Protein AF-A0A538R9N7-F1 (afdb_monomer_lite)

Radius of gyration: 24.01 Å; chains: 1; bounding box: 58×29×69 Å

Sequence (95 aa):
MIRAMMLVVVLATLGTACSREPRWTLWETRGNEATKKESGLERQVCETLRDRAERNEQEVVELFARLDQQLVAGGGRPEPQTRLPVTYRCRRDGE

Structure (mmCIF, N/CA/C/O backbone):
data_AF-A0A538R9N7-F1
#
_entry.id   AF-A0A538R9N7-F1
#
loop_
_atom_site.group_PDB
_atom_site.id
_atom_site.type_symbol
_atom_site.label_atom_id
_atom_site.label_alt_id
_atom_site.label_comp_id
_atom_site.label_asym_id
_atom_site.label_entity_id
_atom_site.label_seq_id
_atom_site.pdbx_PDB_ins_code
_atom_site.Cartn_x
_atom_site.Cartn_y
_atom_site.Cartn_z
_atom_site.occupancy
_atom_site.B_iso_or_equiv
_atom_site.auth_seq_id
_atom_site.auth_comp_id
_atom_site.auth_asym_id
_atom_site.auth_atom_id
_atom_site.pdbx_PDB_model_num
ATOM 1 N N . MET A 1 1 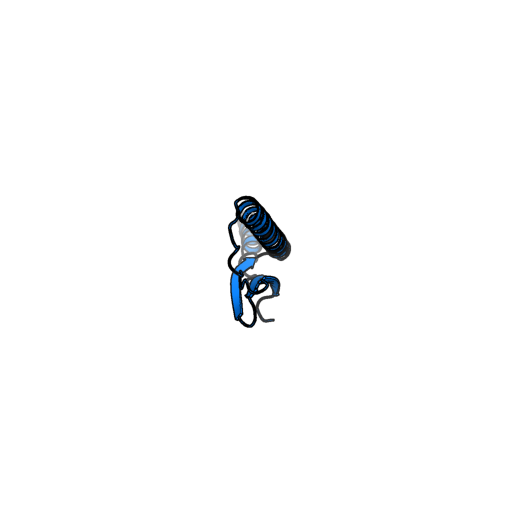? -39.676 21.140 42.280 1.00 51.03 1 MET A N 1
ATOM 2 C CA . MET A 1 1 ? -38.337 20.536 42.484 1.00 51.03 1 MET A CA 1
ATOM 3 C C . MET A 1 1 ? -38.071 19.304 41.595 1.00 51.03 1 MET A C 1
ATOM 5 O O . MET A 1 1 ? -37.160 18.552 41.886 1.00 51.03 1 MET A O 1
ATOM 9 N N . ILE A 1 2 ? -38.803 19.099 40.485 1.00 51.97 2 ILE A N 1
ATOM 10 C CA . ILE A 1 2 ? -38.686 17.882 39.642 1.00 51.97 2 ILE A CA 1
ATOM 11 C C . ILE A 1 2 ? -37.873 18.133 38.352 1.00 51.97 2 ILE A C 1
ATOM 13 O O . ILE A 1 2 ? -37.298 17.215 37.779 1.00 51.97 2 ILE A O 1
ATOM 17 N N . ARG A 1 3 ? -37.741 19.394 37.914 1.00 48.66 3 ARG A N 1
ATOM 18 C CA . ARG A 1 3 ? -37.062 19.748 36.652 1.00 48.66 3 ARG A CA 1
ATOM 19 C C . ARG A 1 3 ? -35.537 19.597 36.675 1.00 48.66 3 ARG A C 1
ATOM 21 O O . ARG A 1 3 ? -34.958 19.313 35.637 1.00 48.66 3 ARG A O 1
ATOM 28 N N . ALA A 1 4 ? -34.894 19.759 37.831 1.00 49.69 4 ALA A N 1
ATOM 29 C CA . ALA A 1 4 ? -33.435 19.673 37.928 1.00 49.69 4 ALA A CA 1
ATOM 30 C C . ALA A 1 4 ? -32.915 18.224 37.857 1.00 49.69 4 ALA A C 1
ATOM 32 O O . ALA A 1 4 ? -31.799 17.995 37.406 1.00 49.69 4 ALA A O 1
ATOM 33 N N . MET A 1 5 ? -33.735 17.240 38.247 1.00 49.78 5 MET A N 1
ATOM 34 C CA . MET A 1 5 ? -33.325 15.831 38.301 1.00 49.78 5 MET A CA 1
ATOM 35 C C . MET A 1 5 ? -33.212 15.184 36.913 1.00 49.78 5 MET A C 1
ATOM 37 O O . MET A 1 5 ? -32.334 14.353 36.704 1.00 49.78 5 MET A O 1
ATOM 41 N N . MET A 1 6 ? -34.036 15.596 35.940 1.00 49.03 6 MET A N 1
ATOM 42 C CA . MET A 1 6 ? -33.948 15.061 34.572 1.00 49.03 6 MET A CA 1
ATOM 43 C C . MET A 1 6 ? -32.669 15.482 33.840 1.00 49.03 6 MET A C 1
ATOM 45 O O . MET A 1 6 ? -32.177 14.734 33.000 1.00 49.03 6 MET A O 1
ATOM 49 N N . LEU A 1 7 ? -32.102 16.648 34.164 1.00 48.44 7 LEU A N 1
ATOM 50 C CA . LEU A 1 7 ? -30.903 17.151 33.488 1.00 48.44 7 LEU A CA 1
ATOM 51 C C . LEU A 1 7 ? -29.646 16.343 33.847 1.00 48.44 7 LEU A C 1
ATOM 53 O O . LEU A 1 7 ? -28.774 16.164 33.003 1.00 48.44 7 LEU A O 1
ATOM 57 N N . VAL A 1 8 ? -29.576 15.785 35.058 1.00 52.44 8 VAL A N 1
ATOM 58 C CA . VAL A 1 8 ? -28.424 14.982 35.506 1.00 52.44 8 VAL A CA 1
ATOM 59 C C . VAL A 1 8 ? -28.370 13.622 34.797 1.00 52.44 8 VAL A C 1
ATOM 61 O O . VAL A 1 8 ? -27.288 13.136 34.478 1.00 52.44 8 VAL A O 1
ATOM 64 N N . VAL A 1 9 ? -29.526 13.032 34.477 1.00 52.72 9 VAL A N 1
ATOM 65 C CA . VAL A 1 9 ? -29.593 11.724 33.799 1.00 52.72 9 VAL A CA 1
ATOM 66 C C . VAL A 1 9 ? -29.190 11.830 32.323 1.00 52.72 9 VAL A C 1
ATOM 68 O O . VAL A 1 9 ? -28.515 10.942 31.810 1.00 52.72 9 VAL A O 1
ATOM 71 N N . VAL A 1 10 ? -29.522 12.939 31.652 1.00 51.06 10 VAL A N 1
ATOM 72 C CA . VAL A 1 10 ? -29.180 13.149 30.230 1.00 51.06 10 VAL A CA 1
ATOM 73 C C . VAL A 1 10 ? -27.691 13.475 30.034 1.00 51.06 10 VAL A C 1
ATOM 75 O O . VAL A 1 10 ? -27.096 13.064 29.038 1.00 51.06 10 VAL A O 1
ATOM 78 N N . LEU A 1 11 ? -27.047 14.147 30.996 1.00 50.41 11 LEU A N 1
ATOM 79 C CA . LEU A 1 11 ? -25.602 14.404 30.928 1.00 50.41 11 LEU A CA 1
ATOM 80 C C . LEU A 1 11 ? -24.740 13.169 31.245 1.00 50.41 11 LEU A C 1
ATOM 82 O O . LEU A 1 11 ? -23.617 13.083 30.753 1.00 50.41 11 LEU A O 1
ATOM 86 N N . ALA A 1 12 ? -25.255 12.183 31.986 1.00 48.81 12 ALA A N 1
ATOM 87 C CA . ALA A 1 12 ? -24.517 10.950 32.276 1.00 48.81 12 ALA A CA 1
ATOM 88 C C . ALA A 1 12 ? -24.409 10.005 31.061 1.00 48.81 12 ALA A C 1
ATOM 90 O O . ALA A 1 12 ? -23.427 9.276 30.937 1.00 48.81 12 ALA A O 1
ATOM 91 N N . THR A 1 13 ? -25.356 10.052 30.116 1.00 52.47 13 THR A N 1
ATOM 92 C CA . THR A 1 13 ? -25.300 9.241 28.882 1.00 52.47 13 THR A CA 1
ATOM 93 C C . THR A 1 13 ? -24.333 9.776 27.823 1.00 52.47 13 THR A C 1
ATOM 95 O O . THR A 1 13 ? -23.986 9.051 26.894 1.00 52.47 13 THR A O 1
ATOM 98 N N . LEU A 1 14 ? -23.855 11.017 27.959 1.00 49.38 14 LEU A N 1
ATOM 99 C CA . LEU A 1 14 ? -22.834 11.590 27.070 1.00 49.38 14 LEU A CA 1
ATOM 100 C C . LEU A 1 14 ? -21.397 11.260 27.524 1.00 49.38 14 LEU A C 1
ATOM 102 O O . LEU A 1 14 ? -20.458 11.435 26.753 1.00 49.38 14 LEU A O 1
ATOM 106 N N . GLY A 1 15 ? -21.216 10.746 28.749 1.00 46.88 15 GLY A N 1
ATOM 107 C CA . GLY A 1 15 ? -19.901 10.458 29.336 1.00 46.88 15 GLY A CA 1
ATOM 108 C C . GLY A 1 15 ? -19.264 9.123 28.929 1.00 46.88 15 GLY A C 1
ATOM 109 O O . GLY A 1 15 ? -18.069 8.934 29.135 1.00 46.88 15 GLY A O 1
ATOM 110 N N . THR A 1 16 ? -20.010 8.193 28.324 1.00 47.66 16 THR A N 1
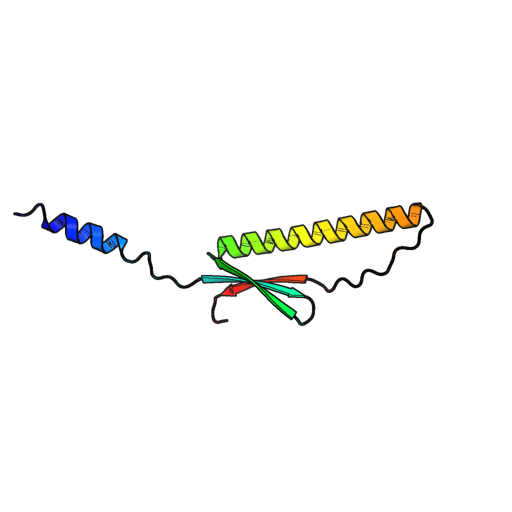ATOM 111 C CA . THR A 1 16 ? -19.490 6.860 27.949 1.00 47.66 16 THR A CA 1
ATOM 112 C C . THR A 1 16 ? -19.019 6.750 26.497 1.00 47.66 16 THR A C 1
ATOM 114 O O . THR A 1 16 ? -18.693 5.656 26.042 1.00 47.66 16 THR A O 1
ATOM 117 N N . ALA A 1 17 ? -18.939 7.859 25.757 1.00 45.75 17 ALA A N 1
ATOM 118 C CA . ALA A 1 17 ? -18.315 7.875 24.429 1.00 45.75 17 ALA A CA 1
ATOM 119 C C . ALA A 1 17 ? -16.793 8.138 24.467 1.00 45.75 17 ALA A C 1
ATOM 121 O O . ALA A 1 17 ? -16.149 8.100 23.425 1.00 45.75 17 ALA A O 1
ATOM 122 N N . CYS A 1 18 ? -16.202 8.346 25.651 1.00 51.84 18 CYS A N 1
ATOM 123 C CA . CYS A 1 18 ? -14.770 8.639 25.823 1.00 51.84 18 CYS A CA 1
ATOM 124 C C . CYS A 1 18 ? -13.941 7.438 26.317 1.00 51.84 18 CYS A C 1
ATOM 126 O O . CYS A 1 18 ? -12.909 7.612 26.959 1.00 51.84 18 CYS A O 1
ATOM 128 N N . SER A 1 19 ? -14.383 6.208 26.047 1.00 48.94 19 SER A N 1
ATOM 129 C CA . SER A 1 19 ? -13.619 4.992 26.348 1.00 48.94 19 SER A CA 1
ATOM 130 C C . SER A 1 19 ? -13.818 3.968 25.240 1.00 48.94 19 SER A C 1
ATOM 132 O O . SER A 1 19 ? -14.639 3.053 25.319 1.00 48.94 19 SER A O 1
ATOM 134 N N . ARG A 1 20 ? -13.086 4.133 24.145 1.00 57.03 20 ARG A N 1
ATOM 135 C CA . ARG A 1 20 ? -12.855 3.002 23.260 1.00 57.03 20 ARG A CA 1
ATOM 136 C C . ARG A 1 20 ? -11.449 3.115 22.728 1.00 57.03 20 ARG A C 1
ATOM 138 O O . ARG A 1 20 ? -11.122 4.096 22.069 1.00 57.03 20 ARG A O 1
ATOM 145 N N . GLU A 1 21 ? -10.644 2.131 23.101 1.00 55.00 21 GLU A N 1
ATOM 146 C CA . GLU A 1 21 ? -9.288 1.922 22.618 1.00 55.00 21 GLU A CA 1
ATOM 147 C C . GLU A 1 21 ? -9.175 2.196 21.115 1.00 55.00 21 GLU A C 1
ATOM 149 O O . GLU A 1 21 ? -10.152 1.992 20.375 1.00 55.00 21 GLU A O 1
ATOM 154 N N . PRO A 1 22 ? -7.991 2.626 20.646 1.00 59.62 22 PRO A N 1
ATOM 155 C CA . PRO A 1 22 ? -7.716 2.632 19.222 1.00 59.62 22 PRO A CA 1
ATOM 156 C C . PRO A 1 22 ? -8.029 1.225 18.679 1.00 59.62 22 PRO A C 1
ATOM 158 O O . PRO A 1 22 ? -7.537 0.220 19.183 1.00 59.62 22 PRO A O 1
ATOM 161 N N . ARG A 1 23 ? -9.006 1.119 17.765 1.00 82.75 23 ARG A N 1
ATOM 162 C CA . ARG A 1 23 ? -9.585 -0.197 17.436 1.00 82.75 23 ARG A CA 1
ATOM 163 C C . ARG A 1 23 ? -8.783 -0.925 16.379 1.00 82.75 23 ARG A C 1
ATOM 165 O O . ARG A 1 23 ? -8.794 -2.150 16.364 1.00 82.75 23 ARG A O 1
ATOM 172 N N . TRP A 1 24 ? -8.168 -0.178 15.473 1.00 92.94 24 TRP A N 1
ATOM 173 C CA . TRP A 1 24 ? -7.409 -0.713 14.359 1.00 92.94 24 TRP A CA 1
ATOM 174 C C . TRP A 1 24 ? -6.214 0.180 14.048 1.00 92.94 24 TRP A C 1
ATOM 176 O O . TRP A 1 24 ? -6.279 1.410 14.143 1.00 92.94 24 TRP A O 1
ATOM 186 N N . THR A 1 25 ? -5.143 -0.478 13.632 1.00 94.19 25 THR A N 1
ATOM 187 C CA . THR A 1 25 ? -3.917 0.120 13.135 1.00 94.19 25 THR A CA 1
ATOM 188 C C . THR A 1 25 ? -3.651 -0.394 11.724 1.00 94.19 25 THR A C 1
ATOM 190 O O . THR A 1 25 ? -3.696 -1.603 11.475 1.00 94.19 25 THR A O 1
ATOM 193 N N . LEU A 1 26 ? -3.315 0.523 10.818 1.00 96.31 26 LEU A N 1
ATOM 194 C CA . LEU A 1 26 ? -2.772 0.205 9.506 1.00 96.31 26 LEU A CA 1
ATOM 195 C C . LEU A 1 26 ? -1.265 -0.046 9.614 1.00 96.31 26 LEU A C 1
ATOM 197 O O . LEU A 1 26 ? -0.492 0.831 10.011 1.00 96.31 26 LEU A O 1
ATOM 201 N N . TRP A 1 27 ? -0.856 -1.242 9.217 1.00 96.06 27 TRP A N 1
ATOM 202 C CA . TRP A 1 27 ? 0.535 -1.658 9.120 1.00 96.06 27 TRP A CA 1
ATOM 203 C C . TRP A 1 27 ? 0.952 -1.757 7.660 1.00 96.06 27 TRP A C 1
ATOM 205 O O . TRP A 1 27 ? 0.232 -2.323 6.840 1.00 96.06 27 TRP A O 1
ATOM 215 N N . GLU A 1 28 ? 2.139 -1.248 7.359 1.00 96.62 28 GLU A N 1
ATOM 216 C CA . GLU A 1 28 ? 2.850 -1.490 6.108 1.00 96.62 28 GLU A CA 1
ATOM 217 C C . GLU A 1 28 ? 3.939 -2.525 6.375 1.00 96.62 28 GLU A C 1
ATOM 219 O O . GLU A 1 28 ? 4.711 -2.381 7.318 1.00 96.62 28 GLU A O 1
ATOM 224 N N . THR A 1 29 ? 4.011 -3.575 5.568 1.00 95.19 29 THR A N 1
ATOM 225 C CA . THR A 1 29 ? 5.105 -4.546 5.607 1.00 95.19 29 THR A CA 1
ATOM 226 C C . THR A 1 29 ? 5.877 -4.475 4.303 1.00 95.19 29 THR A C 1
ATOM 228 O O . THR A 1 29 ? 5.295 -4.664 3.235 1.00 95.19 29 THR A O 1
ATOM 231 N N . ARG A 1 30 ? 7.179 -4.202 4.394 1.00 93.06 30 ARG A N 1
ATOM 232 C CA . ARG A 1 30 ? 8.107 -4.118 3.266 1.00 93.06 30 ARG A CA 1
ATOM 233 C C . ARG A 1 30 ? 9.246 -5.101 3.506 1.00 93.06 30 ARG A C 1
ATOM 235 O O . ARG A 1 30 ? 10.089 -4.890 4.374 1.00 93.06 30 ARG A O 1
ATOM 242 N N . GLY A 1 31 ? 9.262 -6.197 2.751 1.00 89.31 31 GLY A N 1
ATOM 243 C CA . GLY A 1 31 ? 10.167 -7.311 3.043 1.00 89.31 31 GLY A CA 1
ATOM 244 C C . GLY A 1 31 ? 9.936 -7.850 4.460 1.00 89.31 31 GLY A C 1
ATOM 245 O O . GLY A 1 31 ? 8.838 -8.304 4.768 1.00 89.31 31 GLY A O 1
ATOM 246 N N . ASN A 1 32 ? 10.957 -7.767 5.318 1.00 90.44 32 ASN A N 1
ATOM 247 C CA . ASN A 1 32 ? 10.896 -8.230 6.711 1.00 90.44 32 ASN A CA 1
ATOM 248 C C . ASN A 1 32 ? 10.559 -7.117 7.717 1.00 90.44 32 ASN A C 1
ATOM 250 O O . ASN A 1 32 ? 10.473 -7.380 8.915 1.00 90.44 32 ASN A O 1
ATOM 254 N N . GLU A 1 33 ? 10.387 -5.879 7.255 1.00 93.00 33 GLU A N 1
ATOM 255 C CA . GLU A 1 33 ? 10.115 -4.734 8.119 1.00 93.00 33 GLU A CA 1
ATOM 256 C C . GLU A 1 33 ? 8.617 -4.449 8.160 1.00 93.00 33 GLU A C 1
ATOM 258 O O . GLU A 1 33 ? 7.977 -4.310 7.118 1.00 93.00 33 GLU A O 1
ATOM 263 N N . ALA A 1 34 ? 8.057 -4.343 9.366 1.00 92.69 34 ALA A N 1
ATOM 264 C CA . ALA A 1 34 ? 6.675 -3.943 9.590 1.00 92.69 34 ALA A CA 1
ATOM 265 C C . ALA A 1 34 ? 6.632 -2.584 10.298 1.00 92.69 34 ALA A C 1
ATOM 267 O O . ALA A 1 34 ? 7.148 -2.430 11.404 1.00 92.69 34 ALA A O 1
ATOM 268 N N . THR A 1 35 ? 5.972 -1.614 9.672 1.00 94.31 35 THR A N 1
ATOM 269 C CA . THR A 1 35 ? 5.893 -0.226 10.132 1.00 94.31 35 THR A CA 1
ATOM 270 C C . THR A 1 35 ? 4.439 0.168 10.362 1.00 94.31 35 THR A C 1
ATOM 272 O O . THR A 1 35 ? 3.585 -0.006 9.491 1.00 94.31 35 THR A O 1
ATOM 275 N N . LYS A 1 36 ? 4.151 0.740 11.534 1.00 92.81 36 LYS A N 1
ATOM 276 C CA . LYS A 1 36 ? 2.846 1.328 11.858 1.00 92.81 36 LYS A CA 1
ATOM 277 C C . LYS A 1 36 ? 2.682 2.645 11.088 1.00 92.81 36 LYS A C 1
ATOM 279 O O . LYS A 1 36 ? 3.519 3.533 11.225 1.00 92.81 36 LYS A O 1
ATOM 284 N N . LYS A 1 37 ? 1.621 2.773 10.287 1.00 94.00 37 LYS A N 1
ATOM 285 C CA . LYS A 1 37 ? 1.321 3.997 9.520 1.00 94.00 37 LYS A CA 1
ATOM 286 C C . LYS A 1 37 ? 0.348 4.902 10.256 1.00 94.00 37 LYS A C 1
ATOM 288 O O . LYS A 1 37 ? 0.629 6.080 10.433 1.00 94.00 37 LYS A O 1
ATOM 293 N N . GLU A 1 38 ? -0.773 4.340 10.695 1.00 90.75 38 GLU A N 1
ATOM 294 C CA . GLU A 1 38 ? -1.838 5.091 11.354 1.00 90.75 38 GLU A CA 1
ATOM 295 C C . GLU A 1 38 ? -2.593 4.188 12.331 1.00 90.75 38 GLU A C 1
ATOM 297 O O . GLU A 1 38 ? -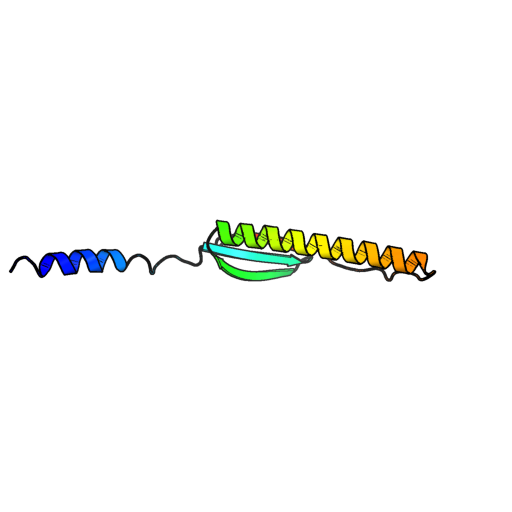2.806 3.008 12.054 1.00 90.75 38 GLU A O 1
ATOM 302 N N . SER A 1 39 ? -2.966 4.726 13.489 1.00 90.75 39 SER A N 1
ATOM 303 C CA . SER A 1 39 ? -3.620 4.003 14.587 1.00 90.75 39 SER A CA 1
ATOM 304 C C . SER A 1 39 ? -4.790 4.803 15.135 1.00 90.75 39 SER A C 1
ATOM 306 O O . SER A 1 39 ? -4.873 6.004 14.902 1.00 90.75 39 SER A O 1
ATOM 308 N N . GLY A 1 40 ? -5.671 4.167 15.906 1.00 89.38 40 GLY A N 1
ATOM 309 C CA . GLY A 1 40 ? -6.874 4.851 16.394 1.00 89.38 40 GLY A CA 1
ATOM 310 C C . GLY A 1 40 ? -8.027 4.839 15.407 1.00 89.38 40 GLY A C 1
ATOM 311 O O . GLY A 1 40 ? -8.974 5.601 15.563 1.00 89.38 40 GLY A O 1
ATOM 312 N N . LEU A 1 41 ? -7.962 3.961 14.409 1.00 91.12 41 LEU A N 1
ATOM 313 C CA . LEU A 1 41 ? -8.922 3.932 13.323 1.00 91.12 41 LEU A CA 1
ATOM 314 C C . LEU A 1 41 ? -10.137 3.076 13.671 1.00 91.12 41 LEU A C 1
ATOM 316 O O . LEU A 1 41 ? -10.046 2.034 14.332 1.00 91.12 41 LEU A O 1
ATOM 320 N N . GLU A 1 42 ? -11.288 3.476 13.141 1.00 91.25 42 GLU A N 1
ATOM 321 C CA . GLU A 1 42 ? -12.393 2.545 12.966 1.00 91.25 42 GLU A CA 1
ATOM 322 C C . GLU A 1 42 ? -12.029 1.495 11.911 1.00 91.25 42 GLU A C 1
ATOM 324 O O . GLU A 1 42 ? -11.273 1.767 10.977 1.00 91.25 42 GLU A O 1
ATOM 329 N N . ARG A 1 43 ? -12.609 0.292 12.020 1.00 91.50 43 ARG A N 1
ATOM 330 C CA . ARG A 1 43 ? -12.320 -0.817 11.096 1.00 91.50 43 ARG A CA 1
ATOM 331 C C . ARG A 1 43 ? -12.492 -0.398 9.637 1.00 91.50 43 ARG A C 1
ATOM 333 O O . ARG A 1 43 ? -11.601 -0.614 8.831 1.00 91.50 43 ARG A O 1
ATOM 340 N N . GLN A 1 44 ? -13.633 0.210 9.314 1.00 93.69 44 GLN A N 1
ATOM 341 C CA . GLN A 1 44 ? -13.968 0.591 7.943 1.00 93.69 44 GLN A CA 1
ATOM 342 C C . GLN A 1 44 ? -13.015 1.658 7.391 1.00 93.69 44 GLN A C 1
ATOM 344 O O . GLN A 1 44 ? -12.637 1.594 6.222 1.00 93.69 44 GLN A O 1
ATOM 349 N N . VAL A 1 45 ? -12.586 2.601 8.234 1.00 94.31 45 VAL A N 1
ATOM 350 C CA . VAL A 1 45 ? -11.599 3.620 7.858 1.00 94.31 45 VAL A CA 1
ATOM 351 C C . VAL A 1 45 ? -10.242 2.971 7.593 1.00 94.31 45 VAL A C 1
ATOM 353 O O . VAL A 1 45 ? -9.646 3.244 6.556 1.00 94.31 45 VAL A O 1
ATOM 356 N N . CYS A 1 46 ? -9.788 2.057 8.458 1.00 95.81 46 CYS A N 1
ATOM 357 C CA . CYS A 1 46 ? -8.538 1.329 8.237 1.00 95.81 46 CYS A CA 1
ATOM 358 C C . CYS A 1 46 ? -8.556 0.556 6.914 1.00 95.81 46 CYS A C 1
ATOM 360 O O . CYS A 1 46 ? -7.630 0.686 6.119 1.00 95.81 46 CYS A O 1
ATOM 362 N N . GLU A 1 47 ? -9.618 -0.208 6.650 1.00 96.25 47 GLU A N 1
ATOM 363 C CA . GLU A 1 47 ? -9.757 -0.985 5.411 1.00 96.25 47 GLU A CA 1
ATOM 364 C C . GLU A 1 47 ? -9.769 -0.070 4.176 1.00 96.25 47 GLU A C 1
ATOM 366 O O . GLU A 1 47 ? -9.086 -0.342 3.195 1.00 96.25 47 GLU A O 1
ATOM 371 N N . THR A 1 48 ? -10.451 1.077 4.255 1.00 97.56 48 THR A N 1
ATOM 372 C CA . THR A 1 48 ? -10.453 2.077 3.173 1.00 97.56 48 THR A CA 1
ATOM 373 C C . THR A 1 48 ? -9.050 2.633 2.912 1.00 97.56 48 THR A C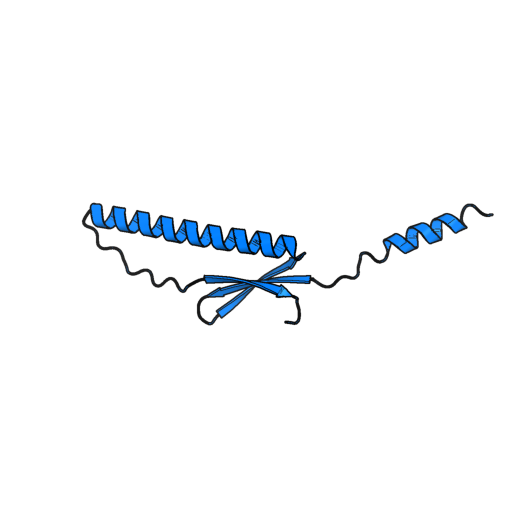 1
ATOM 375 O O . THR A 1 48 ? -8.657 2.815 1.757 1.00 97.56 48 THR A O 1
ATOM 378 N N . LEU A 1 49 ? -8.284 2.905 3.974 1.00 97.06 49 LEU A N 1
ATOM 379 C CA . LEU A 1 49 ? -6.900 3.363 3.865 1.00 97.06 49 LEU A CA 1
ATOM 380 C C . LEU A 1 49 ? -5.981 2.269 3.315 1.00 97.06 49 LEU A C 1
ATOM 382 O O . LEU A 1 49 ? -5.136 2.583 2.477 1.00 97.06 49 LEU A O 1
ATOM 386 N N . ARG A 1 50 ? -6.176 1.004 3.713 1.00 97.69 50 ARG A N 1
ATOM 387 C CA . ARG A 1 50 ? -5.475 -0.152 3.134 1.00 97.69 50 ARG A CA 1
ATOM 388 C C . ARG A 1 50 ? -5.705 -0.206 1.629 1.00 97.69 50 ARG A C 1
ATOM 390 O O . ARG A 1 50 ? -4.741 -0.156 0.875 1.00 97.69 50 ARG A O 1
ATOM 397 N N . ASP A 1 51 ? -6.962 -0.237 1.196 1.00 97.81 51 ASP A N 1
ATOM 398 C CA . ASP A 1 51 ? -7.299 -0.374 -0.223 1.00 97.81 51 ASP A CA 1
ATOM 399 C C . ASP A 1 51 ? -6.769 0.815 -1.039 1.00 97.81 51 ASP A C 1
ATOM 401 O O . ASP A 1 51 ? -6.350 0.668 -2.186 1.00 97.81 51 ASP A O 1
ATOM 405 N N . ARG A 1 52 ? -6.777 2.022 -0.455 1.00 97.44 52 ARG A N 1
ATOM 406 C CA . ARG A 1 52 ? -6.172 3.204 -1.078 1.00 97.44 52 ARG A CA 1
ATOM 407 C C . ARG A 1 52 ? -4.658 3.062 -1.209 1.00 97.44 52 ARG A C 1
ATOM 409 O O . ARG A 1 52 ? -4.125 3.389 -2.264 1.00 97.44 52 ARG A O 1
ATOM 416 N N . ALA A 1 53 ? -3.976 2.607 -0.164 1.00 96.12 53 ALA A N 1
ATOM 417 C CA . ALA A 1 53 ? -2.532 2.415 -0.190 1.00 96.12 53 ALA A CA 1
ATOM 418 C C . ALA A 1 53 ? -2.126 1.343 -1.216 1.00 96.12 53 ALA A C 1
ATOM 420 O O . ALA A 1 53 ? -1.195 1.558 -1.987 1.00 96.12 53 ALA A O 1
ATOM 421 N N . GLU A 1 54 ? -2.879 0.244 -1.300 1.00 95.19 54 GLU A N 1
ATOM 422 C CA . GLU A 1 54 ? -2.663 -0.812 -2.295 1.00 95.19 54 GLU A CA 1
ATOM 423 C C . GLU A 1 54 ? -2.839 -0.304 -3.730 1.00 95.19 54 GLU A C 1
ATOM 425 O O . GLU A 1 54 ? -1.981 -0.563 -4.575 1.00 95.19 54 GLU A O 1
ATOM 430 N N . ARG A 1 55 ? -3.896 0.474 -4.006 1.00 95.88 55 ARG A N 1
ATOM 431 C CA . ARG A 1 55 ? -4.081 1.103 -5.326 1.00 95.88 55 ARG A CA 1
ATOM 432 C C . ARG A 1 55 ? -2.951 2.069 -5.668 1.00 95.88 55 ARG A C 1
ATOM 434 O O . ARG A 1 55 ? -2.443 2.033 -6.781 1.00 95.88 55 ARG A O 1
ATOM 441 N N . ASN A 1 56 ? -2.520 2.891 -4.713 1.00 94.69 56 ASN A N 1
ATOM 442 C CA . ASN A 1 56 ? -1.413 3.816 -4.936 1.00 94.69 56 ASN A CA 1
ATOM 443 C C . ASN A 1 56 ? -0.110 3.071 -5.278 1.00 94.69 56 ASN A C 1
ATOM 445 O O . ASN A 1 56 ? 0.604 3.484 -6.187 1.00 94.69 56 ASN A O 1
ATOM 449 N N . GLU A 1 57 ? 0.210 1.973 -4.585 1.00 92.81 57 GLU A N 1
ATOM 450 C CA . GLU A 1 57 ? 1.393 1.168 -4.927 1.00 92.81 57 GLU A CA 1
ATOM 451 C C . GLU A 1 57 ? 1.268 0.545 -6.326 1.00 92.81 57 GLU A C 1
ATOM 453 O O . GLU A 1 57 ? 2.246 0.541 -7.075 1.00 92.81 57 GLU A O 1
ATOM 458 N N . GLN A 1 58 ? 0.075 0.088 -6.724 1.00 92.06 58 GLN A N 1
ATOM 459 C CA . GLN A 1 58 ? -0.170 -0.405 -8.086 1.00 92.06 58 GLN A CA 1
ATOM 460 C C . GLN A 1 58 ? 0.055 0.687 -9.138 1.00 92.06 58 GLN A C 1
ATOM 462 O O . GLN A 1 58 ? 0.801 0.468 -10.092 1.00 92.06 58 GLN A O 1
ATOM 467 N N . GLU A 1 59 ? -0.510 1.880 -8.940 1.00 94.06 59 GLU A N 1
ATOM 468 C CA . GLU A 1 59 ? -0.327 3.019 -9.850 1.00 94.06 59 GLU A CA 1
ATOM 469 C C . GLU A 1 59 ? 1.152 3.394 -10.004 1.00 94.06 59 GLU A C 1
ATOM 471 O O . GLU A 1 59 ? 1.620 3.688 -11.108 1.00 94.06 59 GLU A O 1
ATOM 476 N N . VAL A 1 60 ? 1.911 3.349 -8.907 1.00 91.00 60 VAL A N 1
ATOM 477 C CA . VAL A 1 60 ? 3.350 3.619 -8.923 1.00 91.00 60 VAL A CA 1
ATOM 478 C C . VAL A 1 60 ? 4.107 2.538 -9.697 1.00 91.00 60 VAL A C 1
ATOM 480 O O . VAL A 1 60 ? 4.956 2.875 -10.525 1.00 91.00 60 VAL A O 1
ATOM 483 N N . VAL A 1 61 ? 3.799 1.255 -9.483 1.00 90.12 61 VAL A N 1
ATOM 484 C CA . VAL A 1 61 ? 4.399 0.145 -10.247 1.00 90.12 61 VAL A CA 1
ATOM 485 C C . VAL A 1 61 ? 4.116 0.294 -11.744 1.00 90.12 61 VAL A C 1
ATOM 487 O O . VAL A 1 61 ? 5.030 0.171 -12.562 1.00 90.12 61 VAL A O 1
ATOM 490 N N . GLU A 1 62 ? 2.882 0.626 -12.117 1.00 92.31 62 GLU A N 1
ATOM 491 C CA . GLU A 1 62 ? 2.505 0.859 -13.513 1.00 92.31 62 GLU A CA 1
ATOM 492 C C . GLU A 1 62 ? 3.189 2.086 -14.124 1.00 92.31 62 GLU A C 1
ATOM 494 O O . GLU A 1 62 ? 3.517 2.091 -15.314 1.00 92.31 62 GLU A O 1
ATOM 499 N N . LEU A 1 63 ? 3.390 3.149 -13.342 1.00 92.25 63 LEU A N 1
ATOM 500 C CA . LEU A 1 63 ? 4.131 4.325 -13.789 1.00 92.25 63 LEU A CA 1
ATOM 501 C C . LEU A 1 63 ? 5.585 3.961 -14.099 1.00 92.25 63 LEU A C 1
ATOM 503 O O . LEU A 1 63 ? 6.089 4.326 -15.160 1.00 92.25 63 LEU A O 1
ATOM 507 N N . PHE A 1 64 ? 6.241 3.206 -13.218 1.00 89.94 64 PHE A N 1
ATOM 508 C CA . PHE A 1 64 ? 7.609 2.752 -13.451 1.00 89.94 64 PHE A CA 1
ATOM 509 C C . PHE A 1 64 ? 7.719 1.833 -14.666 1.00 89.94 64 PHE A C 1
ATOM 511 O O . PHE A 1 64 ? 8.594 2.048 -15.499 1.00 89.94 64 PHE A O 1
ATOM 518 N N . ALA A 1 65 ? 6.784 0.896 -14.838 1.00 90.38 65 ALA A N 1
ATOM 519 C CA . ALA A 1 65 ? 6.747 0.053 -16.030 1.00 90.38 65 ALA A CA 1
ATOM 520 C C . ALA A 1 65 ? 6.627 0.881 -17.324 1.00 90.38 65 ALA A C 1
ATOM 522 O O . ALA A 1 65 ? 7.295 0.589 -18.316 1.00 90.38 65 ALA A O 1
ATOM 523 N N . ARG A 1 66 ? 5.814 1.949 -17.315 1.00 93.00 66 ARG A N 1
ATOM 524 C CA . ARG A 1 66 ? 5.694 2.880 -18.449 1.00 93.00 66 ARG A CA 1
ATOM 525 C C . ARG A 1 66 ? 6.983 3.663 -18.705 1.00 93.00 66 ARG A C 1
ATOM 527 O O . ARG A 1 66 ? 7.366 3.824 -19.862 1.00 93.00 66 ARG A O 1
ATOM 534 N N . LEU A 1 67 ? 7.656 4.130 -17.654 1.00 91.19 67 LEU A N 1
ATOM 535 C CA . LEU A 1 67 ? 8.935 4.838 -17.775 1.00 91.19 67 LEU A CA 1
ATOM 536 C C . LEU A 1 67 ? 10.032 3.930 -18.342 1.00 91.19 67 LEU A C 1
ATOM 538 O O . LEU A 1 67 ? 10.740 4.339 -19.262 1.00 91.19 67 LEU A O 1
ATOM 542 N N . ASP A 1 68 ? 10.128 2.687 -17.869 1.00 91.62 68 ASP A N 1
ATOM 543 C CA . ASP A 1 68 ? 11.097 1.711 -18.377 1.00 91.62 68 ASP A CA 1
ATOM 544 C C . ASP A 1 68 ? 10.865 1.422 -19.866 1.00 91.62 68 ASP A C 1
ATOM 546 O O . ASP A 1 68 ? 11.813 1.400 -20.652 1.00 91.62 68 ASP A O 1
ATOM 550 N N . GLN A 1 69 ? 9.604 1.280 -20.289 1.00 91.38 69 GLN A N 1
ATOM 551 C CA . GLN A 1 69 ? 9.258 1.118 -21.705 1.00 91.38 69 GLN A CA 1
ATOM 552 C C . GLN A 1 69 ? 9.692 2.322 -22.554 1.00 91.38 69 GLN A C 1
ATOM 554 O O . GLN A 1 69 ? 10.243 2.137 -23.640 1.00 91.38 69 GLN A O 1
ATOM 559 N N . GLN A 1 70 ? 9.479 3.549 -22.068 1.00 92.94 70 GLN A N 1
ATOM 560 C CA . GLN A 1 70 ? 9.905 4.768 -22.765 1.00 92.94 70 GLN A CA 1
ATOM 561 C C . GLN A 1 70 ? 11.431 4.878 -22.857 1.00 92.94 70 GLN A C 1
ATOM 563 O O . GLN A 1 70 ? 11.956 5.246 -23.909 1.00 92.94 70 GLN A O 1
ATOM 568 N N . LEU A 1 71 ? 12.148 4.517 -21.790 1.00 93.62 71 LEU A N 1
ATOM 569 C CA . LEU A 1 71 ? 13.611 4.489 -21.771 1.00 93.62 71 LEU A CA 1
ATOM 570 C C . LEU A 1 71 ? 14.164 3.487 -22.785 1.00 93.62 71 LEU A C 1
ATOM 572 O O . LEU A 1 71 ? 15.044 3.842 -23.569 1.00 93.62 71 LEU A O 1
ATOM 576 N N . VAL A 1 72 ? 13.615 2.269 -22.818 1.00 93.06 72 VAL A N 1
ATOM 577 C CA . VAL A 1 72 ? 13.997 1.242 -23.800 1.00 93.06 72 VAL A CA 1
ATOM 578 C C . VAL A 1 72 ? 13.714 1.715 -25.226 1.00 93.06 72 VAL A C 1
ATOM 580 O O . VAL A 1 72 ? 14.569 1.566 -26.099 1.00 93.06 72 VAL A O 1
ATOM 583 N N . ALA A 1 73 ? 12.555 2.335 -25.472 1.00 92.88 73 ALA A N 1
ATOM 584 C CA . ALA A 1 73 ? 12.216 2.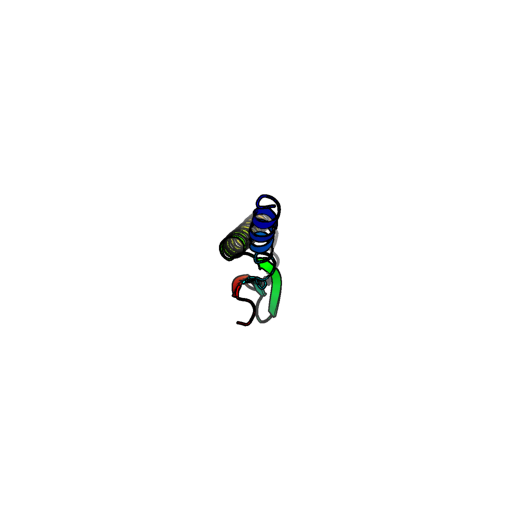886 -26.785 1.00 92.88 73 ALA A CA 1
ATOM 585 C C . ALA A 1 73 ? 13.185 3.999 -27.232 1.00 92.88 73 ALA A C 1
ATOM 587 O O . ALA A 1 73 ? 13.466 4.127 -28.422 1.00 92.88 73 ALA A O 1
ATOM 588 N N . GLY A 1 74 ? 13.733 4.768 -26.287 1.00 93.00 74 GLY A N 1
ATOM 589 C CA . GLY A 1 74 ? 14.780 5.765 -26.526 1.00 93.00 74 GLY A CA 1
ATOM 590 C C . GLY A 1 74 ? 16.201 5.199 -26.655 1.00 93.00 74 GLY A C 1
ATOM 591 O O . GLY A 1 74 ? 17.148 5.977 -26.732 1.00 93.00 74 GLY A O 1
ATOM 592 N N . GLY A 1 75 ? 16.376 3.871 -26.652 1.00 92.75 75 GLY A N 1
ATOM 593 C CA . GLY A 1 75 ? 17.686 3.209 -26.711 1.00 92.75 75 GLY A CA 1
ATOM 594 C C . GLY A 1 75 ? 18.444 3.175 -25.378 1.00 92.75 75 GLY A C 1
ATOM 595 O O . GLY A 1 75 ? 19.611 2.786 -25.341 1.00 92.75 75 GLY A O 1
ATOM 596 N N . GLY A 1 76 ? 17.797 3.578 -24.283 1.00 90.94 76 GLY A N 1
ATOM 597 C CA . GLY A 1 76 ? 18.329 3.479 -22.930 1.00 90.94 76 GLY A CA 1
ATOM 598 C C . GLY A 1 76 ? 18.200 2.069 -22.353 1.00 90.94 76 GLY A C 1
ATOM 599 O O . GLY A 1 76 ? 17.432 1.234 -22.833 1.00 90.94 76 GLY A O 1
ATOM 600 N N . ARG A 1 77 ? 18.945 1.804 -21.277 1.00 89.06 77 ARG A N 1
ATOM 601 C CA . ARG A 1 77 ? 18.823 0.575 -20.488 1.00 89.06 77 ARG A CA 1
ATOM 602 C C . ARG A 1 77 ? 18.192 0.919 -19.135 1.00 89.06 77 ARG A C 1
ATOM 604 O O . ARG A 1 77 ? 18.811 1.686 -18.401 1.00 89.06 77 ARG A O 1
ATOM 611 N N . PRO A 1 78 ? 17.008 0.379 -18.800 1.00 84.19 78 PRO A N 1
ATOM 612 C CA . PRO A 1 78 ? 16.386 0.629 -17.508 1.00 84.19 78 PRO A CA 1
ATOM 613 C C . PRO A 1 78 ? 17.240 0.024 -16.394 1.00 84.19 78 PRO A C 1
ATOM 615 O O . PRO A 1 78 ? 17.826 -1.056 -16.543 1.00 84.19 78 PRO A O 1
ATOM 618 N N . GLU A 1 79 ? 17.336 0.748 -15.287 1.00 81.69 79 GLU A N 1
ATOM 619 C CA . GLU A 1 79 ? 18.055 0.294 -14.106 1.00 81.69 79 GLU A CA 1
ATOM 620 C C . GLU A 1 79 ? 17.179 -0.707 -13.332 1.00 81.69 79 GLU A C 1
ATOM 622 O O . GLU A 1 79 ? 15.976 -0.473 -13.189 1.00 81.69 79 GLU A O 1
ATOM 627 N N . PRO A 1 80 ? 17.724 -1.838 -12.843 1.00 73.88 80 PRO A N 1
ATOM 628 C CA . PRO A 1 80 ? 16.932 -2.806 -12.095 1.00 73.88 80 PRO A CA 1
ATOM 629 C C . PRO A 1 80 ? 16.379 -2.171 -10.819 1.00 73.88 80 PRO A C 1
ATOM 631 O O . PRO A 1 80 ? 17.123 -1.867 -9.888 1.00 73.88 80 PRO A O 1
ATOM 634 N N . GLN A 1 81 ? 15.062 -2.000 -10.750 1.00 71.75 81 GLN A N 1
ATOM 635 C CA . GLN A 1 81 ? 14.423 -1.484 -9.548 1.00 71.75 81 GLN A CA 1
ATOM 636 C C . GLN A 1 81 ? 14.242 -2.603 -8.520 1.00 71.75 81 GLN A C 1
ATOM 638 O O . GLN A 1 81 ? 13.329 -3.423 -8.616 1.00 71.75 81 GLN A O 1
ATOM 643 N N . THR A 1 82 ? 15.084 -2.624 -7.489 1.00 68.94 82 THR A N 1
ATOM 644 C CA . THR A 1 82 ? 14.918 -3.479 -6.303 1.00 68.94 82 THR A CA 1
ATOM 645 C C . THR A 1 82 ? 13.876 -2.883 -5.356 1.00 68.94 82 THR A C 1
ATOM 647 O O . THR A 1 82 ? 14.170 -2.472 -4.233 1.00 68.94 82 THR A O 1
ATOM 650 N N . ARG A 1 83 ? 12.617 -2.823 -5.801 1.00 74.31 83 ARG A N 1
ATOM 651 C CA . ARG A 1 83 ? 11.505 -2.468 -4.915 1.00 74.31 83 ARG A CA 1
ATOM 652 C C . ARG A 1 83 ? 11.034 -3.729 -4.199 1.00 74.31 83 ARG A C 1
ATOM 654 O O . ARG A 1 83 ? 10.546 -4.666 -4.825 1.00 74.31 83 ARG A O 1
ATOM 661 N N . LEU A 1 84 ? 11.202 -3.762 -2.880 1.00 82.69 84 LEU A N 1
ATOM 662 C CA . LEU A 1 84 ? 10.630 -4.833 -2.071 1.00 82.69 84 LEU A CA 1
ATOM 663 C C . LEU A 1 84 ? 9.098 -4.755 -2.141 1.00 82.69 84 LEU A C 1
ATOM 665 O O . LEU A 1 84 ? 8.559 -3.645 -2.082 1.00 82.69 84 LEU A O 1
ATOM 669 N N . PRO A 1 85 ? 8.396 -5.897 -2.239 1.00 84.38 85 PRO A N 1
ATOM 670 C CA . PRO A 1 85 ? 6.944 -5.904 -2.232 1.00 84.38 85 PRO A CA 1
ATOM 671 C C . PRO A 1 85 ? 6.440 -5.281 -0.930 1.00 84.38 85 PRO A C 1
ATOM 673 O O . PRO A 1 85 ? 6.916 -5.609 0.163 1.00 84.38 85 PRO A O 1
ATOM 676 N N . VAL A 1 86 ? 5.489 -4.363 -1.073 1.00 92.25 86 VAL A N 1
ATOM 677 C CA . VAL A 1 86 ? 4.817 -3.698 0.038 1.00 92.25 86 VAL A CA 1
ATOM 678 C C . VAL A 1 86 ? 3.440 -4.323 0.201 1.00 92.25 86 VAL A C 1
ATOM 680 O O . VAL A 1 86 ? 2.718 -4.512 -0.774 1.00 92.25 86 VAL A O 1
ATOM 683 N N . THR A 1 87 ? 3.076 -4.658 1.434 1.00 94.25 87 THR A N 1
ATOM 684 C CA . THR A 1 87 ? 1.736 -5.151 1.768 1.00 94.25 87 THR A CA 1
ATOM 685 C C . THR A 1 87 ? 1.154 -4.337 2.906 1.00 94.25 87 THR A C 1
ATOM 687 O O . THR A 1 87 ? 1.874 -3.928 3.818 1.00 94.25 87 THR A O 1
ATOM 690 N N . TYR A 1 88 ? -0.154 -4.114 2.862 1.00 96.19 88 TYR A N 1
ATOM 691 C CA . TYR A 1 88 ? -0.863 -3.343 3.869 1.00 96.19 88 TYR A CA 1
ATOM 692 C C . TYR A 1 88 ? -1.825 -4.242 4.630 1.00 96.19 88 TYR A C 1
ATOM 694 O O . TYR A 1 88 ? -2.520 -5.074 4.049 1.00 96.19 88 TYR A O 1
ATOM 702 N N . ARG A 1 89 ? -1.868 -4.105 5.956 1.00 95.81 89 ARG A N 1
ATOM 703 C CA . ARG A 1 89 ? -2.786 -4.880 6.796 1.00 95.81 89 ARG A CA 1
ATOM 704 C C . ARG A 1 89 ? -3.376 -4.025 7.895 1.00 95.81 89 ARG A C 1
ATOM 706 O O . ARG A 1 89 ? -2.654 -3.351 8.624 1.00 95.81 89 ARG A O 1
ATOM 713 N N . CYS A 1 90 ? -4.684 -4.135 8.054 1.00 95.56 90 CYS A N 1
ATOM 714 C CA . CYS A 1 90 ? -5.372 -3.663 9.239 1.00 95.56 90 CYS A CA 1
ATOM 715 C C . CYS A 1 90 ? -5.272 -4.728 10.323 1.00 95.56 90 CYS A C 1
ATOM 717 O O . CYS A 1 90 ? -5.628 -5.883 10.092 1.00 95.56 90 CYS A O 1
ATOM 719 N N . ARG A 1 91 ? -4.775 -4.340 11.495 1.00 93.50 91 ARG A N 1
ATOM 720 C CA . ARG A 1 91 ? -4.754 -5.188 12.693 1.00 93.50 91 ARG A CA 1
ATOM 721 C C . ARG A 1 91 ? -5.454 -4.479 13.828 1.00 93.50 91 ARG A C 1
ATOM 723 O O . ARG A 1 91 ? -5.371 -3.250 13.911 1.00 93.50 91 ARG A O 1
ATOM 730 N N . ARG A 1 92 ? -6.124 -5.228 14.695 1.00 89.81 92 ARG A N 1
ATOM 731 C CA . ARG A 1 92 ? -6.607 -4.664 15.952 1.00 89.81 92 ARG A CA 1
ATOM 732 C C . ARG A 1 92 ? -5.401 -4.372 16.848 1.00 89.81 92 ARG A C 1
ATOM 734 O O . ARG A 1 92 ? -4.405 -5.089 16.808 1.00 89.81 92 ARG A O 1
ATOM 741 N N . ASP A 1 93 ? -5.458 -3.298 17.628 1.00 74.69 93 ASP A N 1
ATOM 742 C CA . ASP A 1 93 ? -4.390 -3.034 18.593 1.00 74.69 93 ASP A CA 1
ATOM 743 C C . ASP A 1 93 ? -4.357 -4.154 19.649 1.00 74.69 93 ASP A C 1
ATOM 745 O O . ASP A 1 93 ? -5.390 -4.508 20.218 1.00 74.69 93 ASP A O 1
ATOM 749 N N . GLY A 1 94 ? -3.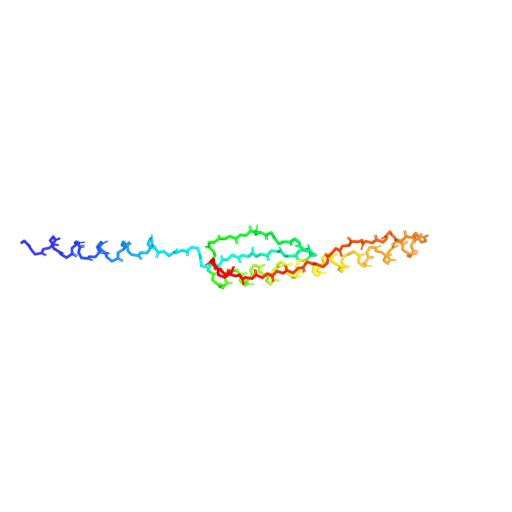173 -4.740 19.860 1.00 69.88 94 GLY A N 1
ATOM 750 C CA . GLY A 1 94 ? -2.962 -5.897 20.740 1.00 69.88 94 GLY A CA 1
ATOM 751 C C . GLY A 1 94 ? -2.846 -7.261 20.040 1.00 69.88 94 GLY A C 1
ATOM 752 O O . GLY A 1 94 ? -2.640 -8.249 20.741 1.00 69.88 94 GLY A O 1
ATOM 753 N N . GLU A 1 95 ? -2.959 -7.322 18.704 1.00 60.81 95 GLU A N 1
ATOM 754 C CA . GLU A 1 95 ? -2.694 -8.518 17.867 1.00 60.81 95 GLU A CA 1
ATOM 755 C C . GLU A 1 95 ? -1.252 -8.625 17.343 1.00 60.81 95 GLU A C 1
ATOM 757 O O . GLU A 1 95 ? -0.641 -7.583 16.999 1.00 60.81 95 GLU A O 1
#

Foldseek 3Di:
DPVVVVVVVVVVVVPPVPDDAFFKWKWKDFPNDIDTDDTSDDPVRNVVVQVVVVVVVVVVVVVLVVVCVVCVVVVHHDDDDPGGDMHMDMDTPPD

pLDDT: mean 81.28, std 17.99, range [45.75, 97.81]

Secondary structure (DSSP, 8-state):
--HHHHHHHHHHTTGGGS-----EEEEEEETTEEEEEEEEE-HHHHHHHHHHHHHHHHHHHHHHHHHHHHHHHTT--------PPEEEEEE-TT-